Protein AF-H8GSK8-F1 (afdb_monomer)

Structure (mmCIF, N/CA/C/O backbone):
data_AF-H8GSK8-F1
#
_entry.id   AF-H8GSK8-F1
#
loop_
_atom_site.group_PDB
_atom_site.id
_atom_site.type_symbol
_atom_site.label_atom_id
_atom_site.label_alt_id
_atom_site.label_comp_id
_atom_site.label_asym_id
_atom_site.label_entity_id
_atom_site.label_seq_id
_atom_site.pdbx_PDB_ins_code
_atom_site.Cartn_x
_atom_site.Cartn_y
_atom_site.Cartn_z
_atom_site.occupancy
_atom_site.B_iso_or_equiv
_atom_site.auth_seq_id
_atom_site.auth_comp_id
_atom_site.auth_asym_id
_atom_site.auth_atom_id
_atom_site.pdbx_PDB_model_num
ATOM 1 N N . MET A 1 1 ? 3.565 -4.913 15.024 1.00 88.19 1 MET A N 1
ATOM 2 C CA . MET A 1 1 ? 2.479 -5.037 14.030 1.00 88.19 1 MET A CA 1
ATOM 3 C C . MET A 1 1 ? 2.251 -3.681 13.384 1.00 88.19 1 MET A C 1
ATOM 5 O O . MET A 1 1 ? 2.277 -2.683 14.097 1.00 88.19 1 MET A O 1
ATOM 9 N N . PHE A 1 2 ? 2.066 -3.661 12.064 1.00 90.69 2 PHE A N 1
ATOM 10 C CA . PHE A 1 2 ? 1.704 -2.464 11.303 1.00 90.69 2 PHE A CA 1
ATOM 11 C C . PHE A 1 2 ? 0.216 -2.528 10.956 1.00 90.69 2 PHE A C 1
ATOM 13 O O . PHE A 1 2 ? -0.280 -3.608 10.634 1.00 90.69 2 PHE A O 1
ATOM 20 N N . ALA A 1 3 ? -0.472 -1.396 11.030 1.00 94.12 3 ALA A N 1
ATOM 21 C CA . ALA A 1 3 ? -1.865 -1.244 10.625 1.00 94.12 3 ALA A CA 1
ATOM 22 C C . ALA A 1 3 ? -2.049 0.068 9.853 1.00 94.12 3 ALA A C 1
ATOM 24 O O . ALA A 1 3 ? -1.195 0.953 9.920 1.00 94.12 3 ALA A O 1
ATOM 25 N N . ALA A 1 4 ? -3.159 0.187 9.130 1.00 94.12 4 ALA A N 1
ATOM 26 C CA . ALA A 1 4 ? -3.540 1.396 8.411 1.00 94.12 4 ALA A CA 1
ATOM 27 C C . ALA A 1 4 ? -4.909 1.891 8.903 1.00 94.12 4 ALA A C 1
ATOM 29 O O . ALA A 1 4 ? -5.775 1.078 9.221 1.00 94.12 4 ALA A O 1
ATOM 30 N N . SER A 1 5 ? -5.117 3.211 8.946 1.00 91.00 5 SER A N 1
ATOM 31 C CA . SER A 1 5 ? -6.442 3.809 9.200 1.00 91.00 5 SER A CA 1
ATOM 32 C C . SER A 1 5 ? -7.444 3.581 8.068 1.00 91.00 5 SER A C 1
ATOM 34 O O . SER A 1 5 ? -8.629 3.840 8.261 1.00 91.00 5 SER A O 1
ATOM 36 N N . ASP A 1 6 ? -6.990 3.149 6.893 1.00 90.25 6 ASP A N 1
ATOM 37 C CA . ASP A 1 6 ? -7.829 2.914 5.724 1.00 90.25 6 ASP A CA 1
ATOM 38 C C . ASP A 1 6 ? -7.684 1.481 5.192 1.00 90.25 6 ASP A C 1
ATOM 40 O O . ASP A 1 6 ? -6.654 0.819 5.348 1.00 90.25 6 ASP A O 1
ATOM 44 N N . GLY A 1 7 ? -8.748 0.999 4.547 1.00 93.88 7 GLY A N 1
ATOM 45 C CA . GLY A 1 7 ? -8.780 -0.341 3.967 1.00 93.88 7 GLY A CA 1
ATOM 46 C C . GLY A 1 7 ? -7.980 -0.473 2.670 1.00 93.88 7 GLY A C 1
ATOM 47 O O . GLY A 1 7 ? -7.532 -1.572 2.359 1.00 93.88 7 GLY A O 1
ATOM 48 N N . LEU A 1 8 ? -7.758 0.616 1.926 1.00 96.19 8 LEU A N 1
ATOM 49 C CA . LEU A 1 8 ? -7.103 0.559 0.617 1.00 96.19 8 LEU A CA 1
ATOM 50 C C . LEU A 1 8 ? -5.623 0.213 0.757 1.00 96.19 8 LEU A C 1
ATOM 52 O O . LEU A 1 8 ? -5.139 -0.693 0.079 1.00 96.19 8 LEU A O 1
ATOM 56 N N . TRP A 1 9 ? -4.899 0.869 1.663 1.00 97.12 9 TRP A N 1
ATOM 57 C CA . TRP A 1 9 ? -3.484 0.580 1.879 1.00 97.12 9 TRP A CA 1
ATOM 58 C C . TRP A 1 9 ? -3.267 -0.814 2.484 1.00 97.12 9 TRP A C 1
ATOM 60 O O . TRP A 1 9 ? -2.328 -1.520 2.103 1.00 97.12 9 TRP A O 1
ATOM 70 N N . ALA A 1 10 ? -4.187 -1.267 3.345 1.00 97.19 10 ALA A N 1
ATOM 71 C CA . ALA A 1 10 ? -4.203 -2.642 3.839 1.00 97.19 10 ALA A CA 1
ATOM 72 C C . ALA A 1 10 ? -4.415 -3.660 2.698 1.00 97.19 10 ALA A C 1
ATOM 74 O O . ALA A 1 10 ? -3.672 -4.644 2.604 1.00 97.19 10 ALA A O 1
ATOM 75 N N . MET A 1 11 ? -5.360 -3.395 1.784 1.00 98.25 11 MET A N 1
ATOM 76 C CA . MET A 1 11 ? -5.611 -4.229 0.601 1.00 98.25 11 MET A CA 1
ATOM 77 C C . MET A 1 11 ? -4.379 -4.355 -0.301 1.00 98.25 11 MET A C 1
ATOM 79 O O . MET A 1 11 ? -4.120 -5.451 -0.790 1.00 98.25 11 MET A O 1
ATOM 83 N N . MET A 1 12 ? -3.568 -3.299 -0.464 1.00 97.88 12 MET A N 1
ATOM 84 C CA . MET A 1 12 ? -2.336 -3.368 -1.273 1.00 97.88 12 MET A CA 1
ATOM 85 C C . MET A 1 12 ? -1.393 -4.490 -0.810 1.00 97.88 12 MET A C 1
ATOM 87 O O . MET A 1 12 ? -0.775 -5.169 -1.627 1.00 97.88 12 MET A O 1
ATOM 91 N N . SER A 1 13 ? -1.294 -4.707 0.505 1.00 96.12 13 SER A N 1
ATOM 92 C CA . SER A 1 13 ? -0.484 -5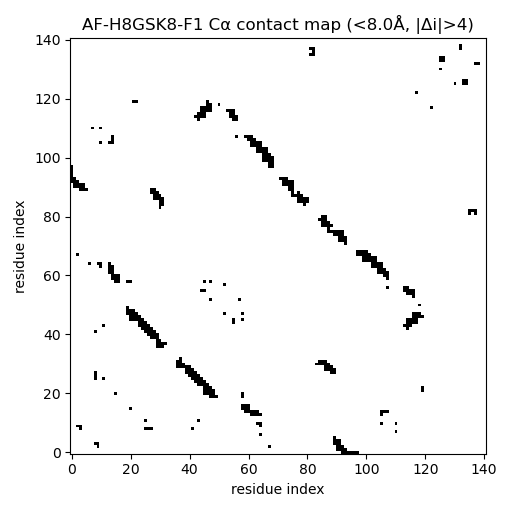.792 1.070 1.00 96.12 13 SER A CA 1
ATOM 93 C C . SER A 1 13 ? -1.202 -7.142 1.042 1.00 96.12 13 SER A C 1
ATOM 95 O O . SER A 1 13 ? -0.550 -8.169 0.834 1.00 96.12 13 SER A O 1
ATOM 97 N N . ALA A 1 14 ? -2.518 -7.147 1.275 1.00 97.75 14 ALA A N 1
ATOM 98 C CA . ALA A 1 14 ? -3.335 -8.356 1.346 1.00 97.75 14 ALA A CA 1
ATOM 99 C C . ALA A 1 14 ? -3.499 -9.042 -0.017 1.00 97.75 14 ALA A C 1
ATOM 101 O O . ALA A 1 14 ? -3.446 -10.267 -0.086 1.00 97.75 14 ALA A O 1
ATOM 102 N N . LEU A 1 15 ? -3.660 -8.258 -1.085 1.00 98.62 15 LEU A N 1
ATOM 103 C CA . LEU A 1 15 ? -3.926 -8.754 -2.435 1.00 98.62 15 LEU A CA 1
ATOM 104 C C . LEU A 1 15 ? -2.656 -9.107 -3.220 1.00 98.62 15 LEU A C 1
ATOM 106 O O . LEU A 1 15 ? -2.743 -9.645 -4.315 1.00 98.62 15 LEU A O 1
ATOM 110 N N . ARG A 1 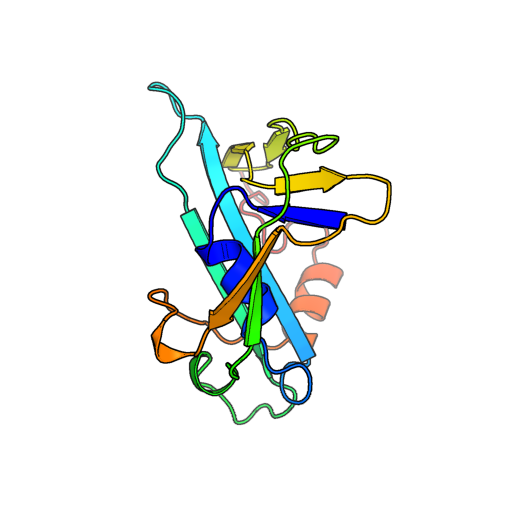16 ? -1.459 -8.809 -2.708 1.00 98.25 16 ARG A N 1
ATOM 111 C CA . ARG A 1 16 ? -0.203 -9.083 -3.422 1.00 98.25 16 ARG A CA 1
ATOM 112 C C . ARG A 1 16 ? 0.043 -10.589 -3.565 1.00 98.25 16 ARG A C 1
ATOM 114 O O . ARG A 1 16 ? 0.311 -11.258 -2.562 1.00 98.25 16 ARG A O 1
ATOM 121 N N . ASP A 1 17 ? 0.131 -11.093 -4.798 1.00 98.12 17 ASP A N 1
ATOM 122 C CA . ASP A 1 17 ? 0.576 -12.468 -5.051 1.00 98.12 17 ASP A CA 1
ATOM 123 C C . ASP A 1 17 ? 2.077 -12.615 -4.770 1.00 98.12 17 ASP A C 1
ATOM 125 O O . ASP A 1 17 ? 2.940 -12.319 -5.596 1.00 98.12 17 ASP A O 1
ATOM 129 N N . ARG A 1 18 ? 2.413 -13.105 -3.575 1.00 96.81 18 ARG A N 1
ATOM 130 C CA . ARG A 1 18 ? 3.805 -13.282 -3.128 1.00 96.81 18 ARG A CA 1
ATOM 131 C C . ARG A 1 18 ? 4.584 -14.314 -3.948 1.00 96.81 18 ARG A C 1
ATOM 133 O O . ARG A 1 18 ? 5.816 -14.287 -3.922 1.00 96.81 18 ARG A O 1
ATOM 140 N N . SER A 1 19 ? 3.895 -15.216 -4.648 1.00 97.25 19 SER A N 1
ATOM 141 C CA . SER A 1 19 ? 4.536 -16.215 -5.504 1.00 97.25 19 SER A CA 1
ATOM 142 C C . SER A 1 19 ? 4.981 -15.617 -6.839 1.00 97.25 19 SER A C 1
ATOM 144 O O . SER A 1 19 ? 5.997 -16.044 -7.381 1.00 97.25 19 SER A O 1
ATOM 146 N N . ARG A 1 20 ? 4.287 -14.577 -7.323 1.00 97.75 20 ARG A N 1
ATOM 147 C CA . ARG A 1 20 ? 4.544 -13.931 -8.623 1.00 97.75 20 ARG A CA 1
ATOM 148 C C . ARG A 1 20 ? 5.180 -12.549 -8.517 1.00 97.75 20 ARG A C 1
ATOM 150 O O . ARG A 1 20 ? 5.813 -12.109 -9.471 1.00 97.75 20 ARG A O 1
ATOM 157 N N . VAL A 1 21 ? 5.072 -11.879 -7.374 1.00 98.06 21 VAL A N 1
ATOM 158 C CA . VAL A 1 21 ? 5.636 -10.544 -7.134 1.00 98.06 21 VAL A CA 1
ATOM 159 C C . VAL A 1 21 ? 6.997 -10.650 -6.448 1.00 98.06 21 VAL A C 1
ATOM 161 O O . VAL A 1 21 ? 7.132 -11.232 -5.372 1.00 98.06 21 VAL A O 1
ATOM 164 N N . ALA A 1 22 ? 8.015 -10.053 -7.064 1.00 96.38 22 ALA A N 1
ATOM 165 C CA . ALA A 1 22 ? 9.366 -9.950 -6.522 1.00 96.38 22 ALA A CA 1
ATOM 166 C C . ALA A 1 22 ? 9.491 -8.808 -5.502 1.00 96.38 22 ALA A C 1
ATOM 168 O O . ALA A 1 22 ? 10.142 -8.963 -4.470 1.00 96.38 22 ALA A O 1
ATOM 169 N N . ARG A 1 23 ? 8.861 -7.660 -5.783 1.00 96.75 23 ARG A N 1
ATOM 170 C CA . ARG A 1 23 ? 8.897 -6.462 -4.934 1.00 96.75 23 ARG A CA 1
ATOM 171 C C . ARG A 1 23 ? 7.602 -5.671 -5.054 1.00 96.75 23 ARG A C 1
ATOM 173 O O . ARG A 1 23 ? 6.988 -5.634 -6.112 1.00 96.75 23 ARG A O 1
ATOM 180 N N . MET A 1 24 ? 7.210 -5.019 -3.968 1.00 97.19 24 MET A N 1
ATOM 181 C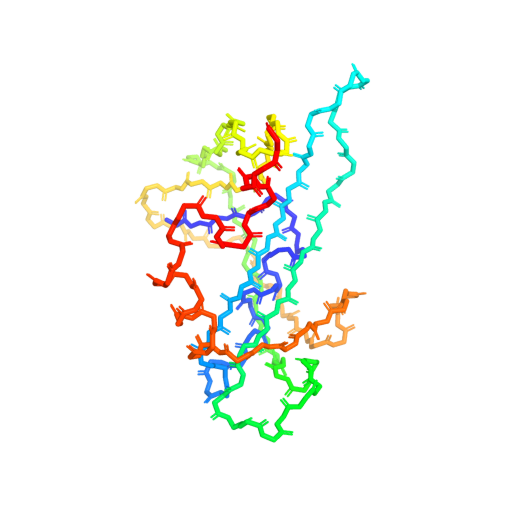 CA . MET A 1 24 ? 6.109 -4.061 -3.943 1.00 97.19 24 MET A CA 1
ATOM 182 C C . MET A 1 24 ? 6.653 -2.698 -3.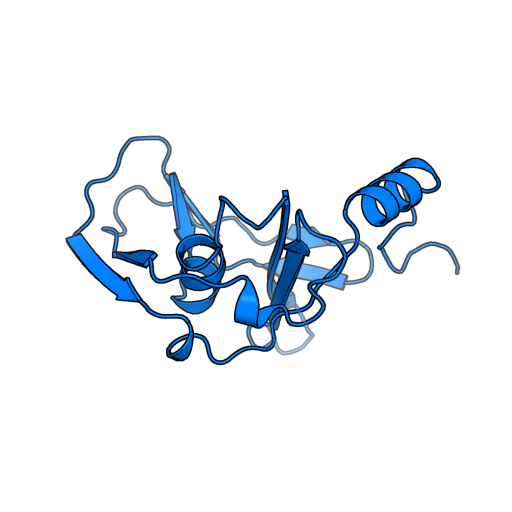538 1.00 97.19 24 MET A C 1
ATOM 184 O O . MET A 1 24 ? 7.398 -2.610 -2.564 1.00 97.19 24 MET A O 1
ATOM 188 N N . LEU A 1 25 ? 6.249 -1.666 -4.270 1.00 95.88 25 LEU A N 1
ATOM 189 C CA . LEU A 1 25 ? 6.361 -0.272 -3.870 1.00 95.88 25 LEU A CA 1
ATOM 190 C C . LEU A 1 25 ? 4.941 0.242 -3.675 1.00 95.88 25 LEU A C 1
ATOM 192 O O . LEU A 1 25 ? 4.119 0.153 -4.587 1.00 95.88 25 LEU A O 1
ATOM 196 N N . ASN A 1 26 ? 4.636 0.734 -2.484 1.00 96.00 26 ASN A N 1
ATOM 197 C CA . ASN A 1 26 ? 3.333 1.294 -2.179 1.00 96.00 26 ASN A CA 1
ATOM 198 C C . ASN A 1 26 ? 3.472 2.561 -1.338 1.00 96.00 26 ASN A C 1
ATOM 200 O O . ASN A 1 26 ? 4.520 2.826 -0.758 1.00 96.00 26 ASN A O 1
ATOM 204 N N . MET A 1 27 ? 2.411 3.355 -1.310 1.00 94.75 27 MET A N 1
ATOM 205 C CA . MET A 1 27 ? 2.349 4.593 -0.545 1.00 94.75 27 MET A CA 1
ATOM 206 C C . MET A 1 27 ? 0.885 4.929 -0.280 1.00 94.75 27 MET A C 1
ATOM 208 O O . MET A 1 27 ? 0.044 4.793 -1.175 1.00 94.75 27 MET A O 1
ATOM 212 N N . ALA A 1 28 ? 0.612 5.423 0.922 1.00 96.31 28 ALA A N 1
ATOM 213 C CA . ALA A 1 28 ? -0.600 6.153 1.255 1.00 96.31 28 ALA A CA 1
ATOM 214 C C . ALA A 1 28 ? -0.199 7.368 2.097 1.00 96.31 28 ALA A C 1
ATOM 216 O O . ALA A 1 28 ? 0.320 7.198 3.197 1.00 96.31 28 ALA A O 1
ATOM 217 N N . LEU A 1 29 ? -0.390 8.588 1.589 1.00 95.75 29 LEU A N 1
ATOM 218 C CA . LEU A 1 29 ? -0.053 9.793 2.352 1.00 95.75 29 LEU A CA 1
ATOM 219 C C . LEU A 1 29 ? -0.957 10.985 2.050 1.00 95.75 29 LEU A C 1
ATOM 221 O O . LEU A 1 29 ? -1.534 11.111 0.970 1.00 95.75 29 LEU A O 1
ATOM 225 N N . GLN A 1 30 ? -1.035 11.898 3.011 1.00 96.88 30 GLN A N 1
ATOM 226 C CA . GLN A 1 30 ? -1.534 13.256 2.827 1.00 96.88 30 GLN A CA 1
ATOM 227 C C . GLN A 1 30 ? -0.359 14.225 2.912 1.00 96.88 30 GLN A C 1
ATOM 229 O O . GLN A 1 30 ? 0.550 14.034 3.717 1.00 96.88 30 GLN A O 1
ATOM 234 N N . VAL A 1 31 ? -0.409 15.289 2.118 1.00 96.94 31 VAL A N 1
ATOM 235 C CA . VAL A 1 31 ? 0.585 16.368 2.125 1.00 96.94 31 VAL A CA 1
ATOM 236 C C . VAL A 1 31 ? -0.004 17.576 2.841 1.00 96.94 31 VAL A C 1
ATOM 238 O O . VAL A 1 31 ? -1.184 17.890 2.653 1.00 96.94 31 VAL A O 1
ATOM 241 N N . ARG A 1 32 ? 0.791 18.251 3.671 1.00 97.69 32 ARG A N 1
ATOM 242 C CA . ARG A 1 32 ? 0.390 19.489 4.341 1.00 97.69 32 ARG A CA 1
ATOM 243 C C . ARG A 1 32 ? 0.479 20.662 3.365 1.00 97.69 32 ARG A C 1
ATOM 245 O O . ARG A 1 32 ? 1.562 21.017 2.917 1.00 97.69 32 ARG A O 1
ATOM 252 N N . GLY A 1 33 ? -0.666 21.254 3.052 1.00 93.88 33 GLY A N 1
ATOM 253 C CA . GLY A 1 33 ? -0.790 22.525 2.344 1.00 93.88 33 GLY A CA 1
ATOM 254 C C . GLY A 1 33 ? -1.164 23.672 3.285 1.00 93.88 33 GLY A C 1
ATOM 255 O O . GLY A 1 33 ? -1.226 23.508 4.506 1.00 93.88 33 GLY A O 1
ATOM 256 N N . VAL A 1 34 ? -1.442 24.838 2.696 1.00 91.88 34 VAL A N 1
ATOM 257 C CA . VAL A 1 34 ? -1.842 26.060 3.419 1.00 91.88 34 VAL A CA 1
ATOM 258 C C . VAL A 1 34 ? -3.164 25.858 4.168 1.00 91.88 34 VAL A C 1
ATOM 260 O O . VAL A 1 34 ? -3.268 26.213 5.339 1.00 91.88 34 VAL A O 1
ATOM 263 N N . ASP A 1 35 ? -4.128 25.191 3.532 1.00 93.62 35 ASP A N 1
ATOM 264 C CA . ASP A 1 35 ? -5.478 24.968 4.071 1.00 93.62 35 ASP A CA 1
ATOM 265 C C . ASP A 1 35 ? -5.597 23.679 4.907 1.00 93.62 35 ASP A C 1
ATOM 267 O O . ASP A 1 35 ? -6.692 23.186 5.182 1.00 93.62 35 ASP A O 1
ATOM 271 N N . GLY A 1 36 ? -4.464 23.094 5.309 1.00 95.88 36 GLY A N 1
ATOM 272 C CA . GLY A 1 36 ? -4.406 21.839 6.052 1.00 95.88 36 GLY A CA 1
ATOM 273 C C . GLY A 1 36 ? -3.944 20.663 5.197 1.00 95.88 36 GLY A C 1
ATOM 274 O O . GLY A 1 36 ? -3.066 20.789 4.351 1.00 95.88 36 GLY A O 1
ATOM 275 N N . TRP A 1 37 ? -4.469 19.474 5.470 1.00 97.19 37 TRP A N 1
ATOM 276 C CA . TRP A 1 37 ? -3.998 18.243 4.835 1.00 97.19 37 TRP A CA 1
ATOM 277 C C . TRP A 1 37 ? -4.753 17.945 3.543 1.00 97.19 37 TRP A C 1
ATOM 279 O O . TRP A 1 37 ? -5.977 18.042 3.509 1.00 97.19 37 TRP A O 1
ATOM 289 N N . SER A 1 38 ? -4.036 17.510 2.504 1.00 96.38 38 SER A N 1
ATOM 290 C CA . SER A 1 38 ? -4.642 17.067 1.245 1.00 96.38 38 SER A CA 1
ATOM 291 C C . SER A 1 38 ? -5.572 15.863 1.432 1.00 96.38 38 SER A C 1
ATOM 293 O O . SER A 1 38 ? -5.555 15.190 2.464 1.00 96.38 38 SER A O 1
ATOM 295 N N . SER A 1 39 ? -6.316 15.496 0.386 1.00 95.56 39 SER A N 1
ATOM 296 C CA . SER A 1 39 ? -6.871 14.141 0.287 1.00 95.56 39 SER A CA 1
ATOM 297 C C . SER A 1 39 ? -5.760 13.084 0.368 1.00 95.56 39 SER A C 1
ATOM 299 O O . SER A 1 39 ? -4.590 13.373 0.084 1.00 95.56 39 SER A O 1
ATOM 301 N N . MET A 1 40 ? -6.122 11.866 0.786 1.00 96.12 40 MET A N 1
ATOM 302 C CA . MET A 1 40 ? -5.189 10.739 0.789 1.00 96.12 40 MET A CA 1
ATOM 303 C C . MET A 1 40 ? -4.788 10.409 -0.649 1.00 96.12 40 MET A C 1
ATOM 305 O O . MET A 1 40 ? -5.642 10.248 -1.521 1.00 96.12 40 MET A O 1
ATOM 309 N N . ARG A 1 41 ? -3.483 10.328 -0.890 1.00 95.81 41 ARG A N 1
ATOM 310 C CA . ARG A 1 41 ? -2.886 9.950 -2.168 1.00 95.81 41 ARG A CA 1
ATOM 311 C C . ARG A 1 41 ? -2.369 8.533 -2.050 1.00 95.81 41 ARG A C 1
ATOM 313 O O . ARG A 1 41 ? -1.736 8.199 -1.053 1.00 95.81 41 ARG A O 1
ATOM 320 N N . TYR A 1 42 ? -2.598 7.740 -3.083 1.00 96.94 42 TYR A N 1
ATOM 321 C CA . TYR A 1 42 ? -2.232 6.334 -3.109 1.00 96.94 42 TYR A CA 1
ATOM 322 C C . TYR A 1 42 ? -1.340 6.038 -4.303 1.00 96.94 42 TYR A C 1
ATOM 324 O O . TYR A 1 42 ? -1.516 6.603 -5.382 1.00 96.94 42 TYR A O 1
ATOM 332 N N . PHE A 1 43 ? -0.409 5.115 -4.112 1.00 96.56 43 PHE A N 1
ATOM 333 C CA . PHE A 1 43 ? 0.387 4.545 -5.185 1.00 96.56 43 PHE A CA 1
ATOM 334 C C . PHE A 1 43 ? 0.612 3.066 -4.903 1.00 96.56 43 PHE A C 1
ATOM 336 O O . PHE A 1 43 ? 0.917 2.689 -3.770 1.00 96.56 43 PHE A O 1
ATOM 343 N N . LEU A 1 44 ? 0.484 2.240 -5.939 1.00 97.94 44 LEU A N 1
ATOM 344 C CA . LEU A 1 44 ? 0.848 0.833 -5.900 1.00 97.94 44 LEU A CA 1
ATOM 345 C C . LEU A 1 44 ? 1.563 0.458 -7.196 1.00 97.94 44 LEU A C 1
ATOM 347 O O . LEU A 1 44 ? 1.031 0.641 -8.291 1.00 97.94 44 LEU A O 1
ATOM 351 N N . SER A 1 45 ? 2.757 -0.109 -7.062 1.00 97.81 45 SER A N 1
ATOM 352 C CA . SER A 1 45 ? 3.493 -0.713 -8.164 1.00 97.81 45 SER A CA 1
ATOM 353 C C . SER A 1 45 ? 4.130 -2.032 -7.741 1.00 97.81 45 SER A C 1
ATOM 355 O O . SER A 1 45 ? 4.739 -2.141 -6.672 1.00 97.81 45 SER A O 1
ATOM 357 N N . LEU A 1 46 ? 4.006 -3.045 -8.594 1.00 98.25 46 LEU A N 1
ATOM 358 C CA . LEU A 1 46 ? 4.470 -4.405 -8.341 1.00 98.25 46 LEU A CA 1
ATOM 359 C C . LEU A 1 46 ? 5.541 -4.791 -9.360 1.00 98.25 46 LEU A C 1
ATOM 361 O O . LEU A 1 46 ? 5.337 -4.685 -10.565 1.00 98.25 46 LEU A O 1
ATOM 365 N N . ALA A 1 47 ? 6.688 -5.264 -8.889 1.00 97.69 47 ALA A N 1
ATOM 366 C CA . ALA A 1 47 ? 7.671 -5.883 -9.762 1.00 97.69 47 ALA A CA 1
ATOM 367 C C . ALA A 1 47 ? 7.330 -7.364 -9.926 1.00 97.69 47 ALA A C 1
ATOM 369 O O . ALA A 1 47 ? 7.398 -8.101 -8.933 1.00 97.69 47 ALA A O 1
ATOM 370 N N . PRO A 1 48 ? 6.977 -7.831 -11.131 1.00 97.88 48 PRO A N 1
ATOM 371 C CA . PRO A 1 48 ? 6.757 -9.247 -11.362 1.00 97.88 48 PRO A CA 1
ATOM 372 C C . PRO A 1 48 ? 8.084 -10.014 -11.325 1.00 97.88 48 PRO A C 1
ATOM 374 O O . PRO A 1 48 ? 9.145 -9.494 -11.673 1.00 97.88 48 PRO A O 1
ATOM 377 N N . ARG A 1 49 ? 8.030 -11.286 -10.926 1.00 96.19 49 ARG A N 1
ATOM 378 C CA . ARG A 1 49 ? 9.142 -12.235 -11.102 1.00 96.19 49 ARG A CA 1
ATOM 379 C C . ARG A 1 49 ? 9.333 -12.599 -12.571 1.00 96.19 49 ARG A C 1
ATOM 381 O O . ARG A 1 49 ? 10.461 -12.797 -13.010 1.00 96.19 49 ARG A O 1
ATOM 388 N N . GLU A 1 50 ? 8.237 -12.662 -13.319 1.00 94.38 50 GLU A N 1
ATOM 389 C CA . GLU A 1 50 ? 8.237 -12.895 -14.758 1.00 94.38 50 GLU A CA 1
ATOM 390 C C . GLU A 1 50 ? 8.120 -11.559 -15.505 1.00 94.38 50 GLU A C 1
ATOM 392 O O . GLU A 1 50 ? 7.095 -10.886 -15.443 1.00 94.38 50 GLU A O 1
ATOM 397 N N . ARG A 1 51 ? 9.179 -11.153 -16.215 1.00 85.81 51 ARG A N 1
ATOM 398 C CA . ARG A 1 51 ? 9.276 -9.813 -16.830 1.00 85.81 51 ARG A CA 1
ATOM 399 C C . ARG A 1 51 ? 8.267 -9.541 -17.950 1.00 85.81 51 ARG A C 1
ATOM 401 O O . ARG A 1 51 ? 8.104 -8.394 -18.346 1.00 85.81 51 ARG A O 1
ATOM 408 N N . THR A 1 52 ? 7.632 -10.579 -18.479 1.00 92.56 52 THR A N 1
ATOM 409 C CA . THR A 1 52 ? 6.602 -10.495 -19.525 1.00 92.56 52 THR A CA 1
ATOM 410 C C . THR A 1 52 ? 5.279 -9.937 -18.996 1.00 92.56 52 THR A C 1
ATOM 412 O O . THR A 1 52 ? 4.464 -9.464 -19.785 1.00 92.56 52 THR A O 1
ATOM 415 N N . VAL A 1 53 ? 5.056 -9.963 -17.675 1.00 94.12 53 VAL A N 1
ATOM 416 C CA . VAL A 1 53 ? 3.828 -9.458 -17.054 1.00 94.12 53 VAL A CA 1
ATOM 417 C C . VAL A 1 53 ? 3.874 -7.933 -16.975 1.00 94.12 53 VAL A C 1
ATOM 419 O O . VAL A 1 53 ? 4.646 -7.364 -16.207 1.00 94.12 53 VAL A O 1
ATOM 422 N N . THR A 1 54 ? 3.027 -7.268 -17.755 1.00 92.94 54 THR A N 1
ATOM 423 C CA . THR A 1 54 ? 2.924 -5.797 -17.802 1.00 92.94 54 THR A CA 1
ATOM 424 C C . THR A 1 54 ? 1.643 -5.254 -17.172 1.00 92.94 54 THR A C 1
ATOM 426 O O . THR A 1 54 ? 1.573 -4.069 -16.857 1.00 92.94 54 THR A O 1
ATOM 429 N N . ASP A 1 55 ? 0.638 -6.105 -16.958 1.00 95.56 55 ASP A N 1
ATOM 430 C CA . ASP A 1 55 ? -0.578 -5.754 -16.227 1.00 95.56 55 ASP A CA 1
ATOM 431 C C . ASP A 1 55 ? -0.386 -6.012 -14.726 1.00 95.56 55 ASP A C 1
ATOM 433 O O . ASP A 1 55 ? -0.261 -7.157 -14.283 1.00 95.56 55 ASP A O 1
ATOM 437 N N . GLY A 1 56 ? -0.364 -4.941 -13.931 1.00 96.00 56 GLY A N 1
ATOM 438 C CA . GLY A 1 56 ? -0.213 -5.035 -12.482 1.00 96.00 56 GLY A CA 1
ATOM 439 C C . GLY A 1 56 ? -1.421 -5.666 -11.790 1.00 96.00 56 GLY A C 1
ATOM 440 O O . GLY A 1 56 ? -1.250 -6.326 -10.765 1.00 96.00 56 GLY A O 1
ATOM 441 N N . ALA A 1 57 ? -2.629 -5.536 -12.350 1.00 97.19 57 ALA A N 1
ATOM 442 C CA . ALA A 1 57 ? -3.828 -6.146 -11.778 1.00 97.19 57 ALA A CA 1
ATOM 443 C C . ALA A 1 57 ? -3.755 -7.681 -11.838 1.00 97.19 57 ALA A C 1
ATOM 445 O O . ALA A 1 57 ? -4.185 -8.362 -10.906 1.00 97.19 57 ALA A O 1
ATOM 446 N N . ALA A 1 58 ? -3.108 -8.231 -12.871 1.00 97.19 58 ALA A N 1
ATOM 447 C CA . ALA A 1 58 ? -2.851 -9.664 -13.008 1.00 97.19 58 ALA A CA 1
ATOM 448 C C . ALA A 1 58 ? -1.889 -10.233 -11.945 1.00 97.19 58 ALA A C 1
ATOM 450 O O . ALA A 1 58 ? -1.717 -11.451 -11.875 1.00 97.19 58 ALA A O 1
ATOM 451 N N . LEU A 1 59 ? -1.244 -9.381 -11.138 1.00 98.12 59 LEU A N 1
ATOM 452 C CA . LEU A 1 59 ? -0.375 -9.759 -10.015 1.00 98.12 59 LEU A CA 1
ATOM 453 C C . LEU A 1 59 ? -1.097 -9.714 -8.658 1.00 98.12 59 LEU A C 1
ATOM 455 O O . LEU A 1 59 ? -0.469 -9.927 -7.614 1.00 98.12 59 LEU A O 1
ATOM 459 N N . LEU A 1 60 ? -2.399 -9.427 -8.665 1.00 98.56 60 LEU A N 1
ATOM 460 C CA . LEU A 1 60 ? -3.242 -9.509 -7.486 1.00 98.56 60 LEU A CA 1
ATOM 461 C C . LEU A 1 60 ? -3.854 -10.911 -7.347 1.00 98.56 60 LEU A C 1
ATOM 463 O O . LEU A 1 60 ? -4.241 -11.545 -8.325 1.00 98.56 60 LEU A O 1
ATOM 467 N N . THR A 1 61 ? -3.985 -11.377 -6.111 1.00 98.69 61 THR A N 1
ATOM 468 C CA . THR A 1 61 ? -4.640 -12.631 -5.721 1.00 98.69 61 THR A CA 1
ATOM 469 C C . THR A 1 61 ? -5.598 -12.358 -4.560 1.00 98.69 61 THR A C 1
ATOM 471 O O . THR A 1 61 ? -5.362 -11.414 -3.805 1.00 98.69 61 THR A O 1
ATOM 474 N N . PRO A 1 62 ? -6.668 -13.155 -4.367 1.00 98.69 62 PRO A N 1
ATOM 475 C CA . PRO A 1 62 ? -7.492 -13.060 -3.168 1.00 98.69 62 PRO A CA 1
ATOM 476 C C . PRO A 1 62 ? -6.669 -13.116 -1.876 1.00 98.69 62 PRO A C 1
ATOM 478 O O . PRO A 1 62 ? -5.666 -13.830 -1.793 1.00 98.69 62 PRO A O 1
ATOM 481 N N . GLY A 1 63 ? -7.126 -12.383 -0.865 1.00 98.25 63 GLY A N 1
ATOM 482 C CA . GLY A 1 63 ? -6.461 -12.256 0.424 1.00 98.25 63 GLY A CA 1
ATOM 483 C C . GLY A 1 63 ? -7.430 -11.889 1.543 1.00 98.25 63 GLY A C 1
ATOM 484 O O . GLY A 1 63 ? -8.647 -12.019 1.409 1.00 98.25 63 GLY A O 1
ATOM 485 N N . THR A 1 64 ? -6.877 -11.415 2.657 1.00 98.00 64 THR A N 1
ATOM 486 C CA . THR A 1 64 ? -7.649 -11.062 3.852 1.00 98.00 64 THR A CA 1
ATOM 487 C C . THR A 1 64 ? -7.126 -9.768 4.456 1.00 98.00 64 THR A C 1
ATOM 489 O O . THR A 1 64 ? -5.918 -9.613 4.639 1.00 98.00 64 THR A O 1
ATOM 492 N N . VAL A 1 65 ? -8.040 -8.866 4.809 1.00 97.69 65 VAL A N 1
ATOM 493 C CA . VAL A 1 65 ? -7.762 -7.688 5.636 1.00 97.69 65 VAL A CA 1
ATOM 494 C C . VAL A 1 65 ? -8.262 -7.956 7.053 1.00 97.69 65 VAL A C 1
ATOM 496 O O . VAL A 1 65 ? -9.445 -8.216 7.271 1.00 97.69 65 VAL A O 1
ATOM 499 N N . ASP A 1 66 ? -7.354 -7.897 8.023 1.00 96.88 66 ASP A N 1
ATOM 500 C CA . ASP A 1 66 ? -7.684 -8.031 9.440 1.00 96.88 66 ASP A CA 1
ATOM 501 C C . ASP A 1 66 ? -8.090 -6.663 10.013 1.00 96.88 66 ASP A C 1
ATOM 503 O O . ASP A 1 66 ? -7.333 -5.695 9.937 1.00 96.88 66 ASP A O 1
ATOM 507 N N . VAL A 1 67 ? -9.274 -6.586 10.623 1.00 96.44 67 VAL A N 1
ATOM 508 C CA . VAL A 1 67 ? -9.716 -5.425 11.407 1.00 96.44 67 VAL A CA 1
ATOM 509 C C . VAL A 1 67 ? -9.235 -5.613 12.837 1.00 96.44 67 VAL A C 1
ATOM 511 O O . VAL A 1 67 ? -9.534 -6.626 13.477 1.00 96.44 67 VAL A O 1
ATOM 514 N N . LEU A 1 68 ? -8.480 -4.642 13.337 1.00 96.44 68 LEU A N 1
ATOM 515 C CA . LEU A 1 68 ? -7.788 -4.731 14.616 1.00 96.44 68 LEU A CA 1
ATOM 516 C C . LEU A 1 68 ? -8.437 -3.821 15.671 1.00 96.44 68 LEU A C 1
ATOM 518 O O . LEU A 1 68 ? -8.991 -2.779 15.316 1.00 96.44 68 LEU A O 1
ATOM 522 N N . PRO A 1 69 ? -8.364 -4.198 16.959 1.00 95.81 69 PRO A N 1
ATOM 523 C CA . PRO A 1 69 ? -8.722 -3.301 18.050 1.00 95.81 69 PRO A CA 1
ATOM 524 C C . PRO A 1 69 ? -7.776 -2.081 18.075 1.00 95.81 69 PRO A C 1
ATOM 526 O O . PRO A 1 69 ? -6.582 -2.249 17.805 1.00 95.81 69 PRO A O 1
ATOM 529 N N . PRO A 1 70 ? -8.264 -0.860 18.371 1.00 94.50 70 PRO A N 1
ATOM 530 C CA . PRO A 1 70 ? -7.426 0.342 18.396 1.00 94.50 70 PRO A CA 1
ATOM 531 C C . PRO A 1 70 ? -6.463 0.389 19.593 1.00 94.50 70 PRO A C 1
ATOM 533 O O . PRO A 1 70 ? -5.491 1.146 19.578 1.00 94.50 70 PRO A O 1
ATOM 536 N N . GLU A 1 71 ? -6.720 -0.386 20.647 1.00 95.75 71 GLU A N 1
ATOM 537 C CA . GLU A 1 71 ? -5.965 -0.341 21.894 1.00 95.75 71 GLU A CA 1
ATOM 538 C C . GLU A 1 71 ? -4.471 -0.627 21.673 1.00 95.75 71 GLU A C 1
ATOM 540 O O . GLU A 1 71 ? -4.071 -1.582 21.010 1.00 95.75 71 GLU A O 1
ATOM 545 N N . GLY A 1 72 ? -3.624 0.227 22.254 1.00 94.44 72 GLY A N 1
ATOM 546 C CA . GLY A 1 72 ? -2.167 0.090 22.204 1.00 94.44 72 GLY A CA 1
ATOM 547 C C . GLY A 1 72 ? -1.514 0.519 20.886 1.00 94.44 72 GLY A C 1
ATOM 548 O O . GLY A 1 72 ? -0.286 0.625 20.838 1.00 94.44 72 GLY A O 1
ATOM 549 N N . PHE A 1 73 ? -2.286 0.790 19.830 1.00 97.19 73 PHE A N 1
ATOM 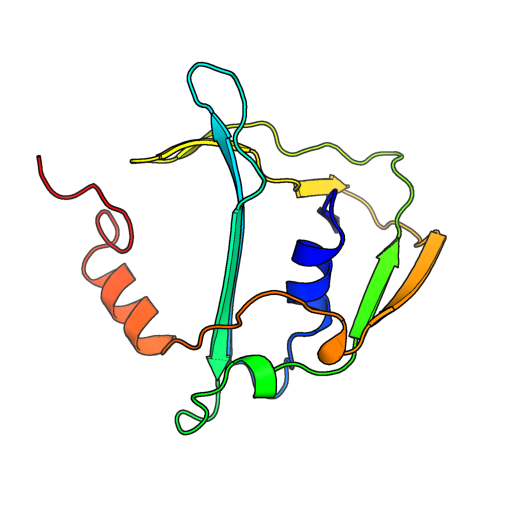550 C CA . PHE A 1 73 ? -1.740 1.340 18.594 1.00 97.19 73 PHE A CA 1
ATOM 551 C C . PHE A 1 73 ? -1.380 2.818 18.759 1.00 97.19 73 PHE A C 1
ATOM 553 O O . PHE A 1 73 ? -2.085 3.595 19.401 1.00 97.19 73 PHE A O 1
ATOM 560 N N . ARG A 1 74 ? -0.273 3.222 18.135 1.00 96.81 74 ARG A N 1
ATOM 561 C CA . ARG A 1 74 ? 0.144 4.623 18.022 1.00 96.81 74 ARG A CA 1
ATOM 562 C C . ARG A 1 74 ? 0.279 4.989 16.558 1.00 96.81 74 ARG A C 1
ATOM 564 O O . ARG A 1 74 ? 0.953 4.275 15.814 1.00 96.81 74 ARG A O 1
ATOM 571 N N . GLN A 1 75 ? -0.353 6.085 16.156 1.00 95.56 75 GLN A N 1
ATOM 572 C CA . GLN A 1 75 ? -0.207 6.589 14.799 1.00 95.56 75 GLN A CA 1
ATOM 573 C C . GLN A 1 75 ? 1.219 7.096 14.600 1.00 95.56 75 GLN A C 1
ATOM 575 O O . GLN A 1 75 ? 1.789 7.734 15.490 1.00 95.56 75 GLN A O 1
ATOM 580 N N . MET A 1 76 ? 1.790 6.815 13.434 1.00 94.56 76 MET A N 1
ATOM 581 C CA . MET A 1 76 ? 3.043 7.431 13.032 1.00 94.56 76 MET A CA 1
ATOM 582 C C . MET A 1 76 ? 2.838 8.953 12.943 1.00 94.56 76 MET A C 1
ATOM 584 O O . MET A 1 76 ? 1.886 9.396 12.293 1.00 94.56 76 MET A O 1
ATOM 588 N N . PRO A 1 77 ? 3.673 9.766 13.615 1.00 95.94 77 PRO A N 1
ATOM 589 C CA . PRO A 1 77 ? 3.532 11.211 13.546 1.00 95.94 77 PRO A CA 1
ATOM 590 C C . PRO A 1 77 ? 3.829 11.706 12.123 1.00 95.94 77 PRO A C 1
ATOM 592 O O . PRO A 1 77 ? 4.575 11.053 11.388 1.00 95.94 77 PRO A O 1
ATOM 595 N N . PRO A 1 78 ? 3.287 12.870 11.729 1.00 97.19 78 PRO A N 1
ATOM 596 C CA . PRO A 1 78 ? 3.717 13.534 10.509 1.00 97.19 78 PRO A CA 1
ATOM 597 C C . PRO A 1 78 ? 5.220 13.825 10.514 1.00 97.19 78 PRO A C 1
ATOM 599 O O . PRO A 1 78 ? 5.806 14.053 11.573 1.00 97.19 78 PRO A O 1
ATOM 602 N N . TYR A 1 79 ? 5.826 13.857 9.332 1.00 95.81 79 TYR A N 1
ATOM 603 C CA . TYR A 1 79 ? 7.260 14.078 9.152 1.00 95.81 79 TYR A CA 1
ATOM 604 C C . TYR A 1 79 ? 7.535 14.812 7.839 1.00 95.81 79 TYR A C 1
ATOM 606 O O . TYR A 1 79 ? 6.693 14.829 6.941 1.00 95.81 79 TYR A O 1
ATOM 614 N N . ASP A 1 80 ? 8.703 15.439 7.731 1.00 94.69 80 ASP A N 1
ATOM 615 C CA . ASP A 1 80 ? 9.091 16.158 6.520 1.00 94.69 80 ASP A CA 1
ATOM 616 C C . ASP A 1 80 ? 9.654 15.205 5.468 1.00 94.69 80 ASP A C 1
ATOM 618 O O . ASP A 1 80 ? 10.535 14.387 5.741 1.00 94.69 80 ASP A O 1
ATOM 622 N N . TRP A 1 81 ? 9.134 15.332 4.250 1.00 88.38 81 TRP A N 1
ATOM 623 C CA . TRP A 1 81 ? 9.566 14.583 3.084 1.00 88.38 81 TRP A CA 1
ATOM 624 C C . TRP A 1 81 ? 10.291 15.513 2.098 1.00 88.38 81 TRP A C 1
ATOM 626 O O . TRP A 1 81 ? 9.703 16.512 1.659 1.00 88.38 81 TRP A O 1
ATOM 636 N N . PRO A 1 82 ? 11.542 15.206 1.705 1.00 84.00 82 PRO A N 1
ATOM 637 C CA . PRO A 1 82 ? 12.301 16.028 0.764 1.00 84.00 82 PRO A CA 1
ATOM 638 C C . PRO A 1 82 ? 11.542 16.295 -0.544 1.00 84.00 82 PRO A C 1
ATOM 640 O O . PRO A 1 82 ? 11.059 15.372 -1.195 1.00 84.00 82 PRO A O 1
ATOM 643 N N . GLY A 1 83 ? 11.411 17.570 -0.919 1.00 82.81 83 GLY A N 1
ATOM 644 C CA . GLY A 1 83 ? 10.717 17.997 -2.142 1.00 82.81 83 GLY A CA 1
ATOM 645 C C . GLY A 1 83 ? 9.182 17.972 -2.082 1.00 82.81 83 GLY A C 1
ATOM 646 O O . GLY A 1 83 ? 8.539 18.460 -3.008 1.00 82.81 83 GLY A O 1
ATOM 647 N N . LEU A 1 84 ? 8.575 17.451 -1.007 1.00 86.50 84 LEU A N 1
ATOM 648 C CA . LEU A 1 84 ? 7.113 17.357 -0.861 1.00 86.50 84 LEU A CA 1
ATOM 649 C C . LEU A 1 84 ? 6.569 18.127 0.357 1.00 86.50 84 LEU A C 1
ATOM 651 O O . LEU A 1 84 ? 5.385 18.457 0.385 1.00 86.50 84 LEU A O 1
ATOM 655 N N . GLY A 1 85 ? 7.424 18.451 1.333 1.00 92.44 85 GLY A N 1
ATOM 656 C CA . GLY A 1 85 ? 7.042 19.127 2.576 1.00 92.44 85 GLY A CA 1
ATOM 657 C C . GLY A 1 85 ? 6.573 18.144 3.650 1.00 92.44 85 GLY A C 1
ATOM 658 O O . GLY A 1 85 ? 6.898 16.959 3.601 1.00 92.44 85 GLY A O 1
ATOM 659 N N . THR A 1 86 ? 5.814 18.617 4.639 1.00 97.56 86 THR A N 1
ATOM 660 C CA . THR A 1 86 ? 5.319 17.742 5.710 1.00 97.56 86 THR A CA 1
ATOM 661 C C . THR A 1 86 ? 4.251 16.789 5.176 1.00 97.56 86 THR A C 1
ATOM 663 O O . THR A 1 86 ? 3.231 17.218 4.632 1.00 97.56 86 THR A O 1
ATOM 666 N N . VAL A 1 87 ? 4.445 15.492 5.387 1.00 96.88 87 VAL A N 1
ATOM 667 C CA . VAL A 1 87 ? 3.495 14.435 5.033 1.00 96.88 87 VAL A CA 1
ATOM 668 C C . VAL A 1 87 ? 2.989 13.717 6.276 1.00 96.88 87 VAL A C 1
ATOM 670 O O . VAL A 1 87 ? 3.612 13.745 7.337 1.00 96.88 87 VAL A O 1
ATOM 673 N N . ARG A 1 88 ? 1.846 13.047 6.146 1.00 96.81 88 ARG A N 1
ATOM 674 C CA . ARG A 1 88 ? 1.394 12.051 7.119 1.00 96.81 88 ARG A CA 1
ATOM 675 C C . ARG A 1 88 ? 0.867 10.825 6.405 1.00 96.81 88 ARG A C 1
ATOM 677 O O . ARG A 1 88 ? 0.095 10.941 5.454 1.00 96.81 88 ARG A O 1
ATOM 684 N N . GLU A 1 89 ? 1.250 9.667 6.906 1.00 96.19 89 GLU A N 1
ATOM 685 C CA . GLU A 1 89 ? 0.738 8.384 6.445 1.00 96.19 89 GLU A CA 1
ATOM 686 C C . GLU A 1 89 ? -0.351 7.893 7.408 1.00 96.19 89 GLU A C 1
ATOM 688 O O . GLU A 1 89 ? -0.311 8.202 8.606 1.00 96.19 89 GLU A O 1
ATOM 693 N N . PRO A 1 90 ? -1.320 7.090 6.945 1.00 96.19 90 PRO A N 1
ATOM 694 C CA . PRO A 1 90 ? -2.323 6.484 7.810 1.00 96.19 90 PRO A CA 1
ATOM 695 C C . PRO A 1 90 ? -1.752 5.302 8.618 1.00 96.19 90 PRO A C 1
ATOM 697 O O . PRO A 1 90 ? -2.513 4.425 9.013 1.00 96.19 90 PRO A O 1
ATOM 700 N N . GLN A 1 91 ? -0.434 5.249 8.855 1.00 96.38 91 GLN A N 1
ATOM 701 C CA . GLN A 1 91 ? 0.255 4.129 9.494 1.00 96.38 91 GLN A CA 1
ATOM 702 C C . GLN A 1 91 ? 0.094 4.141 11.014 1.00 96.38 91 GLN A C 1
ATOM 704 O O . GLN A 1 91 ? 0.308 5.160 11.670 1.00 96.38 91 GLN A O 1
ATOM 709 N N . TRP A 1 92 ? -0.174 2.967 11.580 1.00 97.06 92 TRP A N 1
ATOM 710 C CA . TRP A 1 92 ? -0.212 2.718 13.017 1.00 97.06 92 TRP A CA 1
ATOM 711 C C . TRP A 1 92 ? 0.719 1.580 13.406 1.00 97.06 92 TRP A C 1
ATOM 713 O O . TRP A 1 92 ? 0.929 0.621 12.660 1.00 97.06 92 TRP A O 1
ATOM 723 N N . LEU A 1 93 ? 1.256 1.689 14.616 1.00 96.06 93 LEU A N 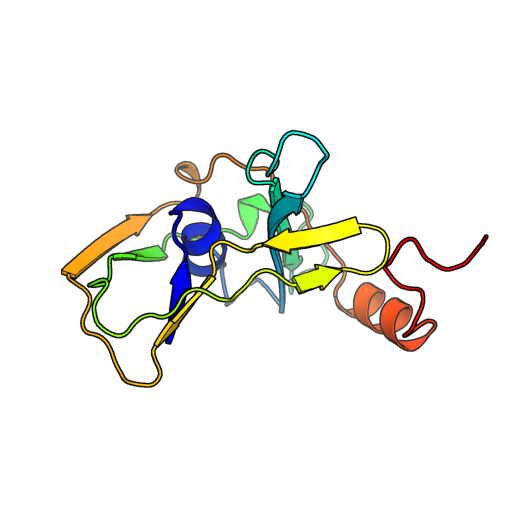1
ATOM 724 C CA . LEU A 1 93 ? 2.270 0.800 15.157 1.00 96.06 93 LEU A CA 1
ATOM 725 C C . LEU A 1 93 ? 1.810 0.245 16.504 1.00 96.06 93 LEU A C 1
ATOM 727 O O . LEU A 1 93 ? 1.443 1.005 17.398 1.00 96.06 93 LEU A O 1
ATOM 731 N N . HIS A 1 94 ? 1.891 -1.074 16.662 1.00 96.44 94 HIS A N 1
ATOM 732 C CA . HIS A 1 94 ? 1.739 -1.763 17.945 1.00 96.44 94 HIS A CA 1
ATOM 733 C C . HIS A 1 94 ? 2.950 -2.674 18.184 1.00 96.44 94 HIS A C 1
ATOM 735 O O . HIS A 1 94 ? 3.338 -3.436 17.293 1.00 96.44 94 HIS A O 1
ATOM 741 N N . ALA A 1 95 ? 3.563 -2.611 19.369 1.00 93.94 95 ALA A N 1
ATOM 742 C CA . ALA A 1 95 ? 4.811 -3.329 19.661 1.00 93.94 95 ALA A CA 1
ATOM 743 C C . ALA A 1 95 ? 4.615 -4.839 19.909 1.00 93.94 95 ALA A C 1
ATOM 745 O O . ALA A 1 95 ? 5.501 -5.633 19.611 1.00 93.94 95 ALA A O 1
ATOM 746 N N . GLY A 1 96 ? 3.454 -5.240 20.430 1.00 93.50 96 GLY A N 1
ATOM 747 C CA . GLY A 1 96 ? 3.113 -6.636 20.725 1.00 93.50 96 GLY A CA 1
ATOM 748 C C . GLY A 1 96 ? 2.230 -7.321 19.670 1.00 93.50 96 GLY A C 1
ATOM 749 O O . GLY A 1 96 ? 1.814 -6.678 18.697 1.00 93.50 96 GLY A O 1
ATOM 750 N N . PRO A 1 97 ? 1.915 -8.616 19.869 1.00 92.94 97 PRO A N 1
ATOM 751 C CA . PRO A 1 97 ? 0.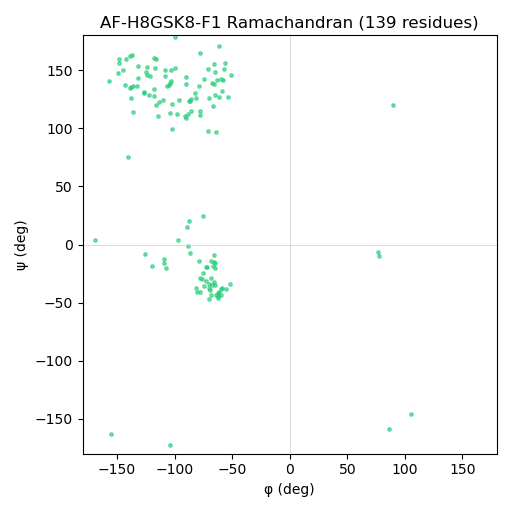8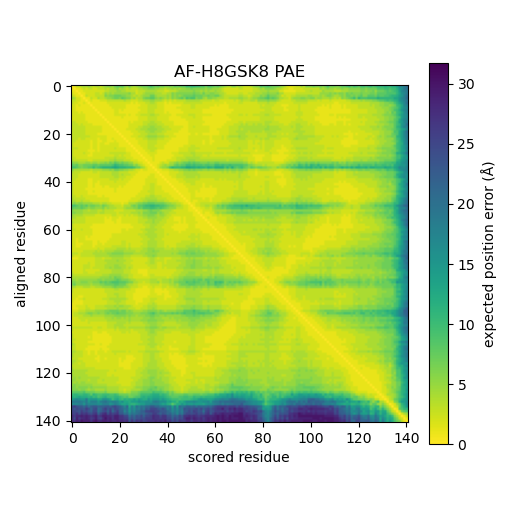98 -9.317 19.092 1.00 92.94 97 PRO A CA 1
ATOM 752 C C . PRO A 1 97 ? -0.492 -8.722 19.356 1.00 92.94 97 PRO A C 1
ATOM 754 O O . PRO A 1 97 ? -0.777 -8.261 20.459 1.00 92.94 97 PRO A O 1
ATOM 757 N N . VAL A 1 98 ? -1.362 -8.765 18.348 1.00 95.38 98 VAL A N 1
ATOM 758 C CA . VAL A 1 98 ? -2.744 -8.275 18.431 1.00 95.38 98 VAL A CA 1
ATOM 759 C C . VAL A 1 98 ? -3.668 -9.330 17.837 1.00 95.38 98 VAL A C 1
ATOM 761 O O . VAL A 1 98 ? -3.365 -9.905 16.790 1.00 95.38 98 VAL A O 1
ATOM 764 N N . ARG A 1 99 ? -4.793 -9.600 18.506 1.00 95.38 99 ARG A N 1
ATOM 765 C CA . ARG A 1 99 ? -5.834 -10.497 17.997 1.00 95.38 99 ARG A CA 1
ATOM 766 C C . ARG A 1 99 ? -6.804 -9.700 17.115 1.00 95.38 99 ARG A C 1
ATOM 768 O O . ARG A 1 99 ? -7.382 -8.741 17.623 1.00 95.38 99 ARG A O 1
ATOM 775 N N . PRO A 1 100 ? -7.023 -10.088 15.846 1.00 96.44 100 PRO A N 1
ATOM 776 C CA . PRO A 1 100 ? -8.031 -9.444 15.009 1.00 96.44 100 PRO A CA 1
ATOM 777 C C . PRO A 1 100 ? -9.438 -9.557 15.606 1.00 96.44 100 PRO A C 1
ATOM 779 O O . PRO A 1 100 ? -9.798 -10.600 16.160 1.00 96.44 100 PRO A O 1
ATOM 782 N N . LEU A 1 101 ? -10.229 -8.494 15.458 1.00 97.31 101 LEU A N 1
ATOM 783 C CA . LEU A 1 101 ? -11.662 -8.477 15.770 1.00 97.31 101 LEU A CA 1
ATOM 784 C C . LEU A 1 101 ? -12.467 -9.159 14.662 1.00 97.31 101 LEU A C 1
ATOM 786 O O . LEU A 1 101 ? -13.401 -9.907 14.936 1.00 97.31 101 LEU A O 1
ATOM 790 N N . LEU A 1 102 ? -12.080 -8.903 13.412 1.00 97.12 102 LEU A N 1
ATOM 791 C CA . LEU A 1 102 ? -12.727 -9.416 12.211 1.00 97.12 102 LEU A CA 1
ATOM 792 C C . LEU A 1 102 ? -11.671 -9.689 11.141 1.00 97.12 102 LEU A C 1
ATOM 794 O O . LEU A 1 102 ? -10.650 -9.008 11.072 1.00 97.12 102 LEU A O 1
ATOM 798 N N . ARG A 1 103 ? -11.948 -10.672 10.289 1.00 97.75 103 ARG A N 1
ATOM 799 C CA . ARG A 1 103 ? -11.199 -10.939 9.064 1.00 97.75 103 ARG A CA 1
ATOM 800 C C . ARG A 1 103 ? -12.122 -10.730 7.878 1.00 97.75 103 ARG A C 1
ATOM 802 O O . ARG A 1 103 ? -13.143 -11.407 7.784 1.00 97.75 103 ARG A O 1
ATOM 809 N N . VAL A 1 104 ? -11.771 -9.803 6.999 1.00 97.81 104 VAL A N 1
ATOM 810 C CA . VAL A 1 104 ? -12.554 -9.473 5.809 1.00 97.81 104 VAL A CA 1
ATOM 811 C C . VAL A 1 104 ? -11.866 -10.097 4.596 1.00 97.81 104 VAL A C 1
ATOM 813 O O . VAL A 1 104 ? -10.739 -9.700 4.288 1.00 97.81 104 VAL A O 1
ATOM 816 N N . PRO A 1 105 ? -12.478 -11.092 3.927 1.00 98.38 105 PRO A N 1
ATOM 817 C CA . PRO A 1 105 ? -11.948 -11.593 2.668 1.00 98.38 105 PRO A CA 1
ATOM 818 C C . PRO A 1 105 ? -12.032 -10.489 1.613 1.00 98.38 105 PRO A C 1
ATOM 820 O O . PRO A 1 105 ? -13.028 -9.772 1.544 1.00 98.38 105 PRO A O 1
ATOM 823 N N . VAL A 1 106 ? -10.983 -10.360 0.806 1.00 98.50 106 VAL A N 1
ATOM 824 C CA . VAL A 1 106 ? -10.904 -9.390 -0.290 1.00 98.50 106 VAL A CA 1
ATOM 825 C C . VAL A 1 106 ? -10.429 -10.086 -1.557 1.00 98.50 106 VAL A C 1
ATOM 827 O O . VAL A 1 106 ? -9.582 -10.984 -1.511 1.00 98.50 106 VAL A O 1
ATOM 830 N N . ILE A 1 107 ? -10.964 -9.671 -2.695 1.00 98.62 107 ILE A N 1
ATOM 831 C CA . ILE A 1 107 ? -10.581 -10.149 -4.023 1.00 98.62 107 ILE A CA 1
ATOM 832 C C . ILE A 1 107 ? -10.018 -8.996 -4.862 1.00 98.62 107 ILE A C 1
ATOM 834 O O . ILE A 1 107 ? -10.282 -7.834 -4.559 1.00 98.62 107 ILE A O 1
ATOM 838 N N . PRO A 1 108 ? -9.260 -9.276 -5.942 1.00 98.44 108 PRO A N 1
ATOM 839 C CA . PRO A 1 108 ? -8.714 -8.225 -6.802 1.00 98.44 108 PRO A CA 1
ATOM 840 C C . PRO A 1 108 ? -9.748 -7.204 -7.300 1.00 98.44 108 PRO A C 1
ATOM 842 O O . PRO A 1 108 ? -9.430 -6.026 -7.407 1.00 98.44 108 PRO A O 1
ATOM 845 N N . ALA A 1 109 ? -10.991 -7.635 -7.550 1.00 98.12 109 ALA A N 1
ATOM 846 C CA . ALA A 1 109 ? -12.077 -6.761 -7.999 1.00 98.12 109 ALA A CA 1
ATOM 847 C C . ALA A 1 109 ? -12.523 -5.720 -6.952 1.00 98.12 109 ALA A C 1
ATOM 849 O O . ALA A 1 109 ? -13.138 -4.723 -7.322 1.00 98.12 109 ALA A O 1
ATOM 850 N N . ASP A 1 110 ? -12.199 -5.919 -5.670 1.00 97.88 110 ASP A N 1
ATOM 851 C CA . ASP A 1 110 ? -12.511 -4.964 -4.602 1.00 97.88 110 ASP A CA 1
ATOM 852 C C . ASP A 1 110 ? -11.532 -3.779 -4.576 1.00 97.88 110 ASP A C 1
ATOM 854 O O . ASP A 1 110 ? -11.790 -2.785 -3.897 1.00 97.88 110 ASP A O 1
ATOM 858 N N . PHE A 1 111 ? -10.395 -3.870 -5.281 1.00 97.88 111 PHE A N 1
ATOM 859 C CA . PHE A 1 111 ? -9.360 -2.840 -5.279 1.00 97.88 111 PHE A CA 1
ATOM 860 C C . PHE A 1 111 ? -9.588 -1.823 -6.412 1.00 97.88 111 PHE A C 1
ATOM 862 O O . PHE A 1 111 ? -9.394 -2.153 -7.582 1.00 97.88 111 PHE A O 1
ATOM 869 N N . PRO A 1 112 ? -9.963 -0.567 -6.105 1.00 96.75 112 PRO A N 1
ATOM 870 C CA . PRO A 1 112 ? -10.447 0.378 -7.112 1.00 96.75 112 PRO A CA 1
ATOM 871 C C . PRO A 1 112 ? -9.338 1.205 -7.779 1.00 96.75 112 PRO A C 1
ATOM 873 O O . PRO A 1 112 ? -9.632 2.067 -8.606 1.00 96.75 112 PRO A O 1
ATOM 876 N N . LEU A 1 113 ? -8.075 1.021 -7.383 1.00 96.88 113 LEU A N 1
ATOM 877 C CA . LEU A 1 113 ? -6.969 1.874 -7.815 1.00 96.88 113 LEU A CA 1
ATOM 878 C C . LEU A 1 113 ? -6.111 1.192 -8.891 1.00 96.88 113 LEU A C 1
ATOM 880 O O . LEU A 1 113 ? -5.946 -0.028 -8.859 1.00 96.88 113 LEU A O 1
ATOM 884 N N . PRO A 1 114 ? -5.495 1.967 -9.804 1.00 97.44 114 PRO A N 1
ATOM 885 C CA . PRO A 1 114 ? -4.538 1.426 -10.761 1.00 97.44 114 PRO A CA 1
ATOM 886 C C . PRO A 1 114 ? -3.359 0.729 -10.072 1.00 97.44 114 PRO A C 1
ATOM 888 O O . PRO A 1 114 ? -2.832 1.218 -9.070 1.00 97.44 114 PRO A O 1
ATOM 891 N N . VAL A 1 115 ? -2.904 -0.379 -10.660 1.00 98.00 115 VAL A N 1
ATOM 892 C CA . VAL A 1 115 ? -1.719 -1.121 -10.213 1.00 98.00 115 VAL A CA 1
ATOM 893 C C . VAL A 1 115 ? -0.648 -1.030 -11.289 1.00 98.00 115 VAL A C 1
ATOM 895 O O . VAL A 1 115 ? -0.794 -1.594 -12.371 1.00 98.00 115 VAL A O 1
ATOM 898 N N . GLY A 1 116 ? 0.431 -0.306 -11.002 1.00 97.25 116 GLY A N 1
ATOM 899 C CA . GLY A 1 116 ? 1.574 -0.221 -11.906 1.00 97.25 116 GLY A CA 1
ATOM 900 C C . GLY A 1 116 ? 2.465 -1.463 -11.845 1.00 97.25 116 GLY A C 1
ATOM 901 O O . GLY A 1 116 ? 2.431 -2.232 -10.881 1.00 97.25 116 GLY A O 1
ATOM 902 N N . THR A 1 117 ? 3.336 -1.611 -12.841 1.00 97.25 117 THR A N 1
ATOM 903 C CA . THR A 1 117 ? 4.464 -2.550 -12.799 1.00 97.25 117 THR A CA 1
ATOM 904 C C . THR A 1 117 ? 5.797 -1.814 -12.860 1.00 97.25 117 THR A C 1
ATOM 906 O O . THR A 1 117 ? 5.888 -0.740 -13.454 1.00 97.25 117 THR A O 1
ATOM 909 N N . HIS A 1 118 ? 6.851 -2.386 -12.278 1.00 95.00 118 HIS A N 1
ATOM 910 C CA . HIS A 1 118 ? 8.216 -1.859 -12.401 1.00 95.00 118 HIS A CA 1
ATOM 911 C C . HIS A 1 118 ? 9.259 -2.979 -12.511 1.00 95.00 118 HIS A C 1
ATOM 913 O O . HIS A 1 118 ? 9.013 -4.115 -12.116 1.00 95.00 118 HIS A O 1
ATOM 919 N N . ASP A 1 119 ? 10.448 -2.659 -13.028 1.00 93.81 119 ASP A N 1
ATOM 920 C CA . ASP A 1 119 ? 11.605 -3.562 -12.991 1.00 93.81 119 ASP A CA 1
ATOM 921 C C . ASP A 1 119 ? 12.397 -3.303 -11.702 1.00 93.81 119 ASP A C 1
ATOM 923 O O . ASP A 1 119 ? 13.051 -2.268 -11.568 1.00 93.81 119 ASP A O 1
ATOM 927 N N . ALA A 1 120 ? 12.343 -4.245 -10.755 1.00 93.12 120 ALA A N 1
ATOM 928 C CA . ALA A 1 120 ? 13.026 -4.117 -9.467 1.00 93.12 120 ALA A CA 1
ATOM 929 C C . ALA A 1 120 ? 14.549 -3.953 -9.602 1.00 93.12 120 ALA A C 1
ATOM 931 O O . ALA A 1 120 ? 15.133 -3.159 -8.871 1.00 93.12 120 ALA A O 1
ATOM 932 N N . ALA A 1 121 ? 15.183 -4.656 -10.547 1.00 92.25 121 ALA A N 1
ATOM 933 C CA . ALA A 1 121 ? 16.629 -4.573 -10.750 1.00 92.25 121 ALA A CA 1
ATOM 934 C C . ALA A 1 121 ? 17.021 -3.215 -11.340 1.00 92.25 121 ALA A C 1
ATOM 936 O O . ALA A 1 121 ? 18.032 -2.632 -10.952 1.00 92.25 121 ALA A O 1
ATOM 937 N N . ARG A 1 122 ? 16.192 -2.672 -12.240 1.00 90.88 122 ARG A N 1
ATOM 938 C CA . ARG A 1 122 ? 16.372 -1.306 -12.740 1.00 90.88 122 ARG A CA 1
ATOM 939 C C . ARG A 1 122 ? 16.200 -0.278 -11.622 1.00 90.88 122 ARG A C 1
ATOM 941 O O . ARG A 1 122 ? 16.996 0.650 -11.544 1.00 90.88 122 ARG A O 1
ATOM 948 N N . THR A 1 123 ? 15.191 -0.436 -10.765 1.00 89.12 123 THR A N 1
ATOM 949 C CA . THR A 1 123 ? 14.987 0.442 -9.602 1.00 89.12 123 THR A CA 1
ATOM 950 C C . THR A 1 123 ? 16.189 0.404 -8.656 1.00 89.12 123 THR A C 1
ATOM 952 O O . THR A 1 123 ? 16.642 1.465 -8.240 1.00 89.12 123 THR A O 1
ATOM 955 N N . ASP A 1 124 ? 16.745 -0.779 -8.370 1.00 89.94 124 ASP A N 1
ATOM 956 C CA . ASP A 1 124 ? 17.959 -0.920 -7.551 1.00 89.94 124 ASP A CA 1
ATOM 957 C C . ASP A 1 124 ? 19.167 -0.234 -8.188 1.00 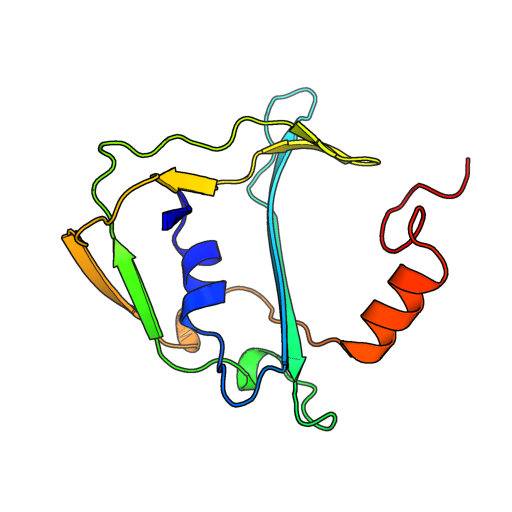89.94 124 ASP A C 1
ATOM 959 O O . ASP A 1 124 ? 19.884 0.501 -7.514 1.00 89.94 124 ASP A O 1
ATOM 963 N N . ALA A 1 125 ? 19.378 -0.434 -9.492 1.00 91.12 125 ALA A N 1
ATOM 964 C CA . ALA A 1 125 ? 20.489 0.182 -10.209 1.00 91.12 125 ALA A CA 1
ATOM 965 C C . ALA A 1 125 ? 20.406 1.716 -10.187 1.00 91.12 125 ALA A C 1
ATOM 967 O O . ALA A 1 125 ? 21.419 2.380 -9.984 1.00 91.12 125 ALA A O 1
ATOM 968 N N . LEU A 1 126 ? 19.206 2.280 -10.356 1.00 87.25 126 LEU A N 1
ATOM 969 C CA . LEU A 1 126 ? 18.992 3.727 -10.303 1.00 87.25 126 LEU A CA 1
ATOM 970 C C . LEU A 1 126 ? 19.196 4.280 -8.886 1.00 87.25 126 LEU A C 1
ATOM 972 O O . LEU A 1 126 ? 19.884 5.284 -8.727 1.00 87.25 126 LEU A O 1
ATOM 976 N N . ALA A 1 127 ? 18.675 3.596 -7.863 1.00 86.50 127 ALA A N 1
ATOM 977 C CA . ALA A 1 127 ? 18.878 3.983 -6.468 1.00 86.50 127 ALA A CA 1
ATOM 978 C C . ALA A 1 127 ? 20.353 3.886 -6.037 1.00 86.50 127 ALA A C 1
ATOM 980 O O . ALA A 1 127 ? 20.816 4.701 -5.250 1.00 86.50 127 ALA A O 1
ATOM 981 N N . ALA A 1 128 ? 21.110 2.915 -6.556 1.00 88.56 128 ALA A N 1
ATOM 982 C CA . ALA A 1 128 ? 22.538 2.784 -6.273 1.00 88.56 128 ALA A CA 1
ATOM 983 C C . ALA A 1 128 ? 23.393 3.832 -7.007 1.00 88.56 128 ALA A C 1
ATOM 985 O O . ALA A 1 128 ? 24.400 4.282 -6.466 1.00 88.56 128 ALA A O 1
ATOM 986 N N . ALA A 1 129 ? 23.012 4.203 -8.234 1.00 88.62 129 ALA A N 1
ATOM 987 C CA . ALA A 1 129 ? 23.735 5.185 -9.041 1.00 88.62 129 ALA A CA 1
ATOM 988 C C . ALA A 1 129 ? 23.551 6.623 -8.534 1.00 88.62 129 ALA A C 1
ATOM 990 O O . ALA A 1 129 ? 24.464 7.436 -8.670 1.00 88.62 129 ALA A O 1
ATOM 991 N N . ASP A 1 130 ? 22.391 6.927 -7.952 1.00 82.50 130 ASP A N 1
ATOM 992 C CA . ASP A 1 130 ? 22.090 8.232 -7.372 1.00 82.50 130 ASP A CA 1
ATOM 993 C C . ASP A 1 130 ? 21.296 8.081 -6.060 1.00 82.50 130 ASP A C 1
ATOM 995 O O . ASP A 1 130 ? 20.081 8.303 -6.026 1.00 82.50 130 ASP A O 1
ATOM 999 N N . PRO A 1 131 ? 21.965 7.688 -4.959 1.00 76.19 131 PRO A N 1
ATOM 1000 C CA . PRO A 1 131 ? 21.298 7.406 -3.685 1.00 76.19 131 PRO A CA 1
ATOM 1001 C C . PRO A 1 131 ? 20.643 8.638 -3.054 1.00 76.19 131 PRO A C 1
ATOM 1003 O O . PRO A 1 131 ? 19.814 8.494 -2.156 1.00 76.19 131 PRO A O 1
ATOM 1006 N N . TRP A 1 132 ? 21.004 9.838 -3.517 1.00 71.12 132 TRP A N 1
ATOM 1007 C CA . TRP A 1 132 ? 20.498 11.107 -2.998 1.00 71.12 132 TRP A CA 1
ATOM 1008 C C . TRP A 1 132 ? 19.541 11.826 -3.963 1.00 71.12 132 TRP A C 1
ATOM 1010 O O . TRP A 1 132 ? 18.847 12.740 -3.525 1.00 71.12 132 TRP A O 1
ATOM 1020 N N . GLY A 1 133 ? 19.454 11.410 -5.234 1.00 64.88 133 GLY A N 1
ATOM 1021 C CA . GLY A 1 133 ? 18.604 12.031 -6.260 1.00 64.88 133 GLY A CA 1
ATOM 1022 C C . GLY A 1 133 ? 17.631 11.095 -6.993 1.00 64.88 133 GLY A C 1
ATOM 1023 O O . GLY A 1 133 ? 16.738 11.584 -7.682 1.00 64.88 133 GLY A O 1
ATOM 1024 N N . PHE A 1 134 ? 17.689 9.769 -6.808 1.00 59.84 134 PHE A N 1
ATOM 1025 C CA . PHE A 1 134 ? 16.663 8.846 -7.314 1.00 59.84 134 PHE A CA 1
ATOM 1026 C C . PHE A 1 134 ? 15.764 8.290 -6.195 1.00 59.84 134 PHE A C 1
ATOM 1028 O O . PHE A 1 134 ? 16.283 7.820 -5.181 1.00 59.84 134 PHE A O 1
ATOM 1035 N N . PRO A 1 135 ? 14.425 8.224 -6.378 1.00 58.66 135 PRO A N 1
ATOM 1036 C CA . PRO A 1 135 ? 13.583 8.815 -7.434 1.00 58.66 135 PRO A CA 1
ATOM 1037 C C . PRO A 1 135 ? 13.115 10.251 -7.105 1.00 58.66 135 PRO A C 1
ATOM 1039 O O . PRO A 1 135 ? 12.090 10.708 -7.613 1.00 58.66 135 PRO A O 1
ATOM 1042 N N . TRP A 1 136 ? 13.800 10.930 -6.188 1.00 56.47 136 TRP A N 1
ATOM 1043 C CA . TRP A 1 136 ? 13.305 12.129 -5.522 1.00 56.47 136 TRP A CA 1
ATOM 1044 C C . TRP A 1 136 ? 13.511 13.380 -6.389 1.00 56.47 136 TRP A C 1
ATOM 1046 O O . TRP A 1 136 ? 14.643 13.656 -6.782 1.00 56.47 136 TRP A O 1
ATOM 1056 N N . PRO A 1 137 ? 12.471 14.185 -6.677 1.00 39.28 137 PRO A N 1
ATOM 1057 C CA . PRO A 1 137 ? 12.677 15.507 -7.258 1.00 39.28 137 PRO A CA 1
ATOM 1058 C C . PRO A 1 137 ? 13.445 16.377 -6.247 1.00 39.28 137 PRO A C 1
ATOM 1060 O O . PRO A 1 137 ? 12.869 16.901 -5.298 1.00 39.28 137 PRO A O 1
ATOM 1063 N N . GLY A 1 138 ? 14.766 16.455 -6.423 1.00 46.56 138 GLY A N 1
ATOM 1064 C CA . GLY A 1 138 ? 15.673 17.197 -5.542 1.00 46.56 138 GLY A CA 1
ATOM 1065 C C . GLY A 1 138 ? 17.110 17.369 -6.050 1.00 46.56 138 GLY A C 1
ATOM 1066 O O . GLY A 1 138 ? 17.928 17.941 -5.338 1.00 46.56 138 GLY A O 1
ATOM 1067 N N . ALA A 1 139 ? 17.443 16.930 -7.268 1.00 41.31 139 ALA A N 1
ATOM 1068 C CA . ALA A 1 139 ? 18.722 17.253 -7.895 1.00 41.31 139 ALA A CA 1
ATOM 1069 C C . ALA A 1 139 ? 18.521 18.368 -8.936 1.00 41.31 139 ALA A C 1
ATOM 1071 O O . ALA A 1 139 ? 18.159 18.078 -10.077 1.00 41.31 139 ALA A O 1
ATOM 1072 N N . ARG A 1 140 ? 18.835 19.613 -8.531 1.00 33.22 140 ARG A N 1
ATOM 1073 C CA . ARG A 1 140 ? 18.661 20.921 -9.221 1.00 33.22 140 ARG A CA 1
ATOM 1074 C C . ARG A 1 140 ? 17.286 21.530 -8.900 1.00 33.22 140 ARG A C 1
ATOM 1076 O O . ARG A 1 140 ? 16.277 20.884 -9.145 1.00 33.22 140 ARG A O 1
ATOM 1083 N N . GLU A 1 141 ? 17.170 22.712 -8.300 1.00 33.44 141 GLU A N 1
ATOM 1084 C CA . GLU A 1 141 ? 17.972 23.948 -8.415 1.00 33.44 141 GLU A CA 1
ATOM 1085 C C . GLU A 1 141 ? 18.508 24.496 -7.084 1.00 33.44 141 GLU A C 1
ATOM 1087 O O . GLU A 1 141 ? 17.834 24.325 -6.044 1.00 33.44 141 GLU A O 1
#

Mean predicted aligned error: 4.97 Å

Radius of gyration: 16.81 Å; Cα contacts (8 Å, |Δi|>4): 243; chains: 1; bounding box: 36×42×42 Å

pLDDT: mean 91.9, std 12.49, range [33.22, 98.69]

Secondary structure (DSSP, 8-state):
-EEESSHHHHHHHHSB-TTTEEEEEEEEEEEEETTEEPPPEEEEEEEESSTT---SGGGB--EEEEE---TT-EEPPPEEETTTEEEE--EEE-SS----SEEEEE-GGG--S--EE--HHHHHHHHHH-TTTSSSS-S--

Solvent-accessible surface area (backbone atoms only — not comparable to full-atom values): 8306 Å² total; per-residue (Å²): 79,80,48,55,81,48,69,66,68,44,43,62,66,32,24,50,30,72,90,51,40,70,45,78,51,72,51,52,36,23,42,55,54,94,95,41,69,48,72,80,43,78,48,43,30,35,12,49,66,54,84,86,62,70,60,27,66,80,48,42,32,69,32,55,44,69,42,65,68,72,79,79,52,42,69,54,75,66,47,80,40,87,81,65,44,43,32,36,47,56,41,29,41,28,94,61,92,80,72,62,77,43,77,43,80,45,47,57,88,74,56,90,66,80,46,38,55,50,59,59,68,58,51,50,52,46,34,69,75,30,72,85,42,44,93,45,74,70,74,79,134

Nearest PDB structures (foldseek):
  3ua0-assembly1_A-2  TM=3.758E-01  e=8.398E+00  Bombyx mori
  3gkw-assembly1_H  TM=2.328E-01  e=4.352E+00  Homo sapiens

Sequence (141 aa):
MFAASDGLWAMMSALRDRSRVARMLNMALQVRGVDGWSSMRYFLSLAPRERTVTDGAALLTPGTVDVLPPEGFRQMPPYDWPGLGTVREPQWLHAGPVRPLLRVPVIPADFPLPVGTHDAARTDALAAADPWGFPWPGARE

Foldseek 3Di:
DKDFPDVQQLQLVFFAQPVFFPDKDKAWKWAQDPVGTDPIDIAIETATPDNVDFAQLVRTAKGKRFAFDCPQKDADDWDQDPPGGTMGGRMIDHPDDTDGPDIDIDGSVVRPDGYGYDHPVVLVVQCVVCVPPPPDPDDDD

Organism: Deinococcus gobiensis (strain DSM 21396 / JCM 16679 / CGMCC 1.7299 / I-0) (NCBI:txid745776)